Protein AF-A0A7Y6CEG2-F1 (afdb_monomer_lite)

Foldseek 3Di:
DVPVVVVVVVLPVLVVPPDQQSVADDPDVVPGDDDPQQVPDFQQDWDDDPNDIDGHDDDPGDPPDDPVRVVVVVD

Radius of gyration: 17.82 Å; chains: 1; bounding box: 46×33×37 Å

Structure (mmCIF, N/CA/C/O backbone):
data_AF-A0A7Y6CEG2-F1
#
_entry.id   AF-A0A7Y6CEG2-F1
#
loop_
_atom_site.group_PDB
_atom_site.id
_atom_site.type_symbol
_atom_site.label_atom_id
_atom_site.label_alt_id
_atom_site.label_comp_id
_atom_site.label_asym_id
_atom_site.label_entity_id
_atom_site.label_seq_id
_atom_site.pdbx_PDB_ins_code
_atom_site.Cartn_x
_atom_site.Cartn_y
_atom_site.Cartn_z
_atom_site.occupancy
_atom_site.B_iso_or_equiv
_atom_site.auth_seq_id
_atom_site.auth_comp_id
_atom_site.auth_asym_id
_atom_site.auth_atom_id
_atom_site.pdbx_PDB_model_num
ATOM 1 N N . MET A 1 1 ? 35.154 -0.833 -13.481 1.00 55.38 1 MET A N 1
ATOM 2 C CA . MET A 1 1 ? 34.301 -0.786 -12.263 1.00 55.38 1 MET A CA 1
ATOM 3 C C . MET A 1 1 ? 33.409 0.461 -12.126 1.00 55.38 1 MET A C 1
ATOM 5 O O . MET A 1 1 ? 32.379 0.357 -11.474 1.00 55.38 1 MET A O 1
ATOM 9 N N . PHE A 1 2 ? 33.705 1.609 -12.754 1.00 58.00 2 PHE A N 1
ATOM 10 C CA . PHE A 1 2 ? 32.955 2.869 -12.550 1.00 58.00 2 PHE A CA 1
ATOM 11 C C . PHE A 1 2 ? 31.541 2.950 -13.173 1.00 58.00 2 PHE A C 1
ATOM 13 O O . PHE A 1 2 ? 30.709 3.737 -12.724 1.00 58.00 2 PHE A O 1
ATOM 20 N N . GLY A 1 3 ? 31.222 2.125 -14.177 1.00 59.69 3 GLY A N 1
ATOM 21 C CA . GLY A 1 3 ? 29.931 2.191 -14.884 1.00 59.69 3 GLY A CA 1
ATOM 22 C C . GLY A 1 3 ? 28.712 1.766 -14.049 1.00 59.69 3 GLY A C 1
ATOM 23 O O . GLY A 1 3 ? 27.652 2.383 -14.152 1.00 59.69 3 GLY A O 1
ATOM 24 N N . ARG A 1 4 ? 28.855 0.754 -13.175 1.00 60.69 4 ARG A N 1
ATOM 25 C CA . ARG A 1 4 ? 27.753 0.275 -12.310 1.00 60.69 4 ARG A CA 1
ATOM 26 C C . ARG A 1 4 ? 27.368 1.306 -11.248 1.00 60.69 4 ARG A C 1
ATOM 28 O O . ARG A 1 4 ? 26.186 1.486 -10.977 1.00 60.69 4 ARG A O 1
ATOM 35 N N . TRP A 1 5 ? 28.346 2.017 -10.688 1.00 61.72 5 TRP A N 1
ATOM 36 C CA . TRP 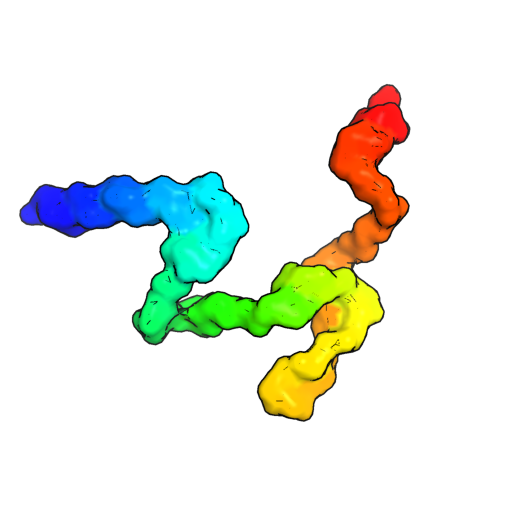A 1 5 ? 28.097 3.062 -9.692 1.00 61.72 5 TRP A CA 1
ATOM 37 C C . TRP A 1 5 ? 27.368 4.267 -10.297 1.00 61.72 5 TRP A C 1
ATOM 39 O O . TRP A 1 5 ? 26.388 4.750 -9.734 1.00 61.72 5 TRP A O 1
ATOM 49 N N . ARG A 1 6 ? 27.770 4.686 -11.502 1.00 62.41 6 ARG A N 1
ATOM 50 C CA . ARG A 1 6 ? 27.144 5.811 -12.206 1.00 62.41 6 ARG A CA 1
ATOM 51 C C . ARG A 1 6 ? 25.700 5.512 -12.634 1.00 62.41 6 ARG A C 1
ATOM 53 O O . ARG A 1 6 ? 24.855 6.396 -12.555 1.00 62.41 6 ARG A O 1
ATOM 60 N N . LYS A 1 7 ? 25.387 4.264 -13.014 1.00 62.16 7 LYS A N 1
ATOM 61 C CA . LYS A 1 7 ? 23.995 3.817 -13.233 1.00 62.16 7 LYS A CA 1
ATOM 62 C C . LYS A 1 7 ? 23.174 3.828 -11.936 1.00 62.16 7 LYS A C 1
ATOM 64 O O . LYS A 1 7 ? 22.040 4.286 -11.947 1.00 62.16 7 LYS A O 1
ATOM 69 N N . LYS A 1 8 ? 23.758 3.400 -10.810 1.00 61.62 8 LYS A N 1
ATOM 70 C CA . LYS A 1 8 ? 23.090 3.401 -9.494 1.00 61.62 8 LYS A CA 1
ATOM 71 C C . LYS A 1 8 ? 22.748 4.815 -8.995 1.00 61.62 8 LYS A C 1
ATOM 73 O O . LYS A 1 8 ? 21.734 4.984 -8.332 1.00 61.62 8 LYS A O 1
ATOM 78 N N . GLN A 1 9 ? 23.575 5.813 -9.313 1.00 62.81 9 GLN A N 1
ATOM 79 C CA . GLN A 1 9 ? 23.321 7.226 -8.994 1.00 62.81 9 GLN A CA 1
ATOM 80 C C . GLN A 1 9 ? 22.108 7.789 -9.752 1.00 62.81 9 GLN A C 1
ATOM 82 O O . GLN A 1 9 ? 21.301 8.488 -9.150 1.00 62.81 9 GLN A O 1
ATOM 87 N N . LYS A 1 10 ? 21.944 7.450 -11.039 1.00 64.38 10 LYS A N 1
ATOM 88 C CA . LYS A 1 10 ? 20.840 7.965 -11.870 1.00 64.38 10 LYS A CA 1
ATOM 89 C C . LYS A 1 10 ? 19.458 7.562 -11.343 1.00 64.38 10 LYS A C 1
ATOM 91 O O . LYS A 1 10 ? 18.598 8.417 -11.225 1.00 64.38 10 LYS A O 1
ATOM 96 N N . HIS A 1 11 ? 19.296 6.308 -10.925 1.00 70.25 11 HIS A N 1
ATOM 97 C CA . HIS A 1 11 ? 18.031 5.784 -10.381 1.00 70.25 11 HIS A CA 1
ATOM 98 C C . HIS A 1 11 ? 17.858 6.016 -8.872 1.00 70.25 11 HIS A C 1
ATOM 100 O O . HIS A 1 11 ? 17.012 5.410 -8.218 1.00 70.25 11 HIS A O 1
ATOM 106 N N . ARG A 1 12 ? 18.714 6.842 -8.253 1.00 66.31 12 ARG A N 1
ATOM 107 C CA . ARG A 1 12 ? 18.576 7.177 -6.829 1.00 66.31 12 ARG A CA 1
ATOM 108 C C . ARG A 1 12 ? 17.424 8.153 -6.590 1.00 66.31 12 ARG A C 1
ATOM 110 O O . ARG A 1 12 ? 16.854 8.133 -5.503 1.00 66.31 12 ARG A O 1
ATOM 117 N N . ALA A 1 13 ? 17.118 8.997 -7.574 1.00 66.81 13 ALA A N 1
ATOM 118 C CA . ALA A 1 13 ? 15.998 9.928 -7.513 1.00 66.81 13 ALA A CA 1
ATOM 119 C C . ALA A 1 13 ? 14.658 9.183 -7.480 1.00 66.81 13 ALA A C 1
ATOM 121 O O . ALA A 1 13 ? 13.792 9.544 -6.694 1.00 66.81 13 ALA A O 1
ATOM 122 N N . ASP A 1 14 ? 14.530 8.100 -8.246 1.00 72.94 14 ASP A N 1
ATOM 123 C CA . ASP A 1 14 ? 13.320 7.266 -8.322 1.00 72.94 14 ASP A CA 1
ATOM 124 C C . ASP A 1 14 ? 12.913 6.725 -6.933 1.00 72.94 14 ASP A C 1
ATOM 126 O O . ASP A 1 14 ? 11.743 6.659 -6.586 1.00 72.94 14 ASP A O 1
ATOM 130 N N . LYS A 1 15 ? 13.893 6.470 -6.055 1.00 74.38 15 LYS A N 1
ATOM 131 C CA . LYS A 1 15 ? 13.680 6.018 -4.662 1.00 74.38 15 LYS A CA 1
ATOM 132 C C . LYS A 1 15 ? 13.157 7.075 -3.700 1.00 74.38 15 LYS A C 1
ATOM 134 O O . LYS A 1 15 ? 12.827 6.732 -2.571 1.00 74.38 15 LYS A O 1
ATOM 139 N N . GLN A 1 16 ? 13.167 8.340 -4.100 1.00 78.69 16 GLN A N 1
ATOM 140 C CA . GLN A 1 16 ? 12.816 9.471 -3.239 1.00 78.69 16 GLN A CA 1
ATOM 141 C C . GLN A 1 16 ? 11.521 10.165 -3.669 1.00 78.69 16 GLN A C 1
ATOM 143 O O . GLN A 1 16 ? 11.080 11.074 -2.980 1.00 78.69 16 GLN A O 1
ATOM 148 N N . GLN A 1 17 ? 10.914 9.753 -4.784 1.00 77.12 17 GLN A N 1
ATOM 149 C CA . GLN A 1 17 ? 9.741 10.421 -5.356 1.00 77.12 17 GLN A CA 1
ATOM 150 C C . GLN A 1 17 ? 8.408 9.961 -4.756 1.00 77.12 17 GLN A C 1
ATOM 152 O O . GLN A 1 17 ? 7.376 10.536 -5.073 1.00 77.12 17 GLN A O 1
ATOM 157 N N . GLY A 1 18 ? 8.412 8.938 -3.897 1.00 81.00 18 GLY A N 1
ATOM 158 C CA . GLY A 1 18 ? 7.188 8.395 -3.299 1.00 81.00 18 GLY A CA 1
ATOM 159 C C . GLY A 1 18 ? 6.302 7.614 -4.274 1.00 81.00 18 GLY A C 1
ATOM 160 O O . GLY A 1 18 ? 5.325 7.021 -3.836 1.00 81.00 18 GLY A O 1
ATOM 161 N N . ASP A 1 19 ? 6.657 7.563 -5.560 1.00 87.62 19 ASP A N 1
ATOM 162 C CA . ASP A 1 19 ? 6.004 6.727 -6.560 1.00 87.62 19 ASP A CA 1
ATOM 163 C C . ASP A 1 19 ? 6.605 5.309 -6.533 1.00 87.62 19 ASP A C 1
ATOM 165 O O . ASP A 1 19 ? 7.767 5.116 -6.911 1.00 87.62 19 ASP A O 1
ATOM 169 N N . PRO A 1 20 ? 5.849 4.295 -6.081 1.00 87.50 20 PRO A N 1
ATOM 170 C CA . PRO A 1 20 ? 6.353 2.934 -6.002 1.00 87.50 20 PRO A CA 1
ATOM 171 C C . PRO A 1 20 ? 6.512 2.279 -7.384 1.00 87.50 20 PRO A C 1
ATOM 173 O O . PRO A 1 20 ? 7.320 1.359 -7.509 1.00 87.50 20 PRO A O 1
ATOM 176 N N . SER A 1 21 ? 5.820 2.761 -8.425 1.00 88.25 21 SER A N 1
ATOM 177 C CA . SER A 1 21 ? 5.954 2.234 -9.793 1.00 88.25 21 SER A CA 1
ATOM 178 C C . SER A 1 21 ? 7.323 2.551 -10.401 1.00 88.25 21 SER A C 1
ATOM 180 O O . SER A 1 21 ? 7.907 1.726 -11.101 1.00 88.25 21 SER A O 1
ATOM 182 N N . ALA A 1 22 ? 7.932 3.676 -10.015 1.00 88.38 22 ALA A N 1
ATOM 183 C CA . ALA A 1 22 ? 9.294 4.035 -10.411 1.00 88.38 22 ALA A CA 1
ATOM 184 C C . ALA A 1 22 ? 10.364 3.046 -9.894 1.00 88.38 22 ALA A C 1
ATOM 186 O O . ALA A 1 22 ? 11.517 3.074 -10.334 1.00 88.38 22 ALA A O 1
ATOM 187 N N . LEU A 1 23 ? 10.002 2.174 -8.944 1.00 85.44 23 LE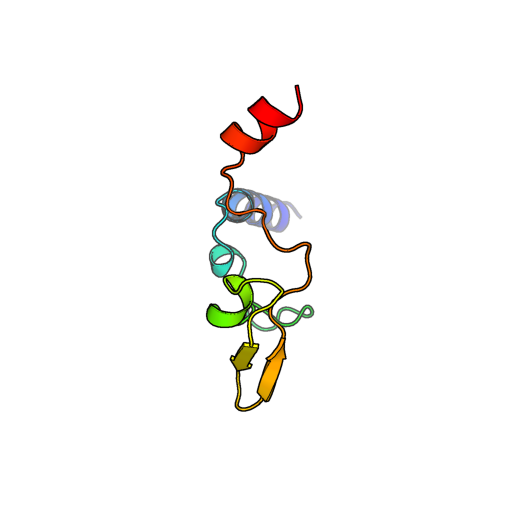U A N 1
ATOM 188 C CA . LEU A 1 23 ? 10.872 1.142 -8.379 1.00 85.44 23 LEU A CA 1
ATOM 189 C C . LEU A 1 23 ? 10.656 -0.243 -8.980 1.00 85.44 23 LEU A C 1
ATOM 191 O O . LEU A 1 23 ? 11.381 -1.172 -8.608 1.00 85.44 23 LEU A O 1
ATOM 195 N N . GLU A 1 24 ? 9.685 -0.383 -9.877 1.00 87.12 24 GLU A N 1
ATOM 196 C CA . GLU A 1 24 ? 9.328 -1.659 -10.464 1.00 87.12 24 GLU A CA 1
ATOM 197 C C . GLU A 1 24 ? 10.478 -2.231 -11.299 1.00 87.12 24 GLU A C 1
ATOM 199 O O . GLU A 1 24 ? 11.212 -1.535 -12.010 1.00 87.12 24 GLU A O 1
ATOM 204 N N . ARG A 1 25 ? 10.671 -3.543 -11.169 1.00 86.31 25 ARG A N 1
ATOM 205 C CA . ARG A 1 25 ? 11.712 -4.270 -11.877 1.00 86.31 25 ARG A CA 1
ATOM 206 C C . ARG A 1 25 ? 11.207 -5.645 -12.273 1.00 86.31 25 ARG A C 1
ATOM 208 O O . ARG A 1 25 ? 10.788 -6.427 -11.425 1.00 86.31 25 ARG A O 1
ATOM 215 N N . GLU A 1 26 ? 11.375 -5.967 -13.551 1.00 87.31 26 GLU A N 1
ATOM 216 C CA . GLU A 1 26 ? 11.122 -7.307 -14.069 1.00 87.31 26 GLU A CA 1
ATOM 217 C C . GLU A 1 26 ? 11.960 -8.354 -13.312 1.00 87.31 26 GLU A C 1
ATOM 219 O O . GLU A 1 26 ? 13.185 -8.221 -13.171 1.00 87.31 26 GLU A O 1
ATOM 224 N N . GLY A 1 27 ? 11.280 -9.381 -12.793 1.00 88.06 27 GLY A N 1
ATOM 225 C CA . GLY A 1 27 ? 11.894 -10.448 -12.004 1.00 88.06 27 GLY A CA 1
ATOM 226 C C . GLY A 1 27 ? 12.445 -9.992 -10.649 1.00 88.06 27 GLY A C 1
ATOM 227 O O . GLY A 1 27 ? 13.464 -10.528 -10.207 1.00 88.06 27 GLY A O 1
ATOM 228 N N . ASP A 1 28 ? 11.841 -8.985 -9.998 1.00 89.44 28 ASP A N 1
ATOM 229 C CA . ASP A 1 28 ? 12.239 -8.608 -8.637 1.00 89.44 28 ASP A CA 1
ATOM 230 C C . ASP A 1 28 ? 12.053 -9.811 -7.689 1.00 89.44 28 ASP A C 1
ATOM 232 O O . ASP A 1 28 ? 10.926 -10.278 -7.512 1.00 89.44 28 ASP A O 1
ATOM 236 N N . PRO A 1 29 ? 13.124 -10.310 -7.037 1.00 89.69 29 PRO A N 1
ATOM 237 C CA . PRO A 1 29 ? 13.045 -11.470 -6.145 1.00 89.69 29 PRO A CA 1
ATOM 238 C C . PRO A 1 29 ? 12.152 -11.245 -4.916 1.00 89.69 29 PRO A C 1
ATOM 240 O O . PRO A 1 29 ? 11.923 -12.178 -4.153 1.00 89.69 29 PRO A O 1
ATOM 243 N N . ARG A 1 30 ? 11.679 -10.014 -4.693 1.00 86.25 30 ARG A N 1
ATOM 244 C CA . ARG A 1 30 ? 10.755 -9.644 -3.617 1.00 86.25 30 ARG A CA 1
ATOM 245 C C . ARG A 1 30 ? 9.281 -9.707 -4.029 1.00 86.25 30 ARG A C 1
ATOM 247 O O . ARG A 1 30 ? 8.440 -9.430 -3.185 1.00 86.25 30 ARG A O 1
ATOM 254 N N . GLY A 1 31 ? 8.974 -10.056 -5.281 1.00 86.25 31 GLY A N 1
ATOM 255 C CA . GLY A 1 31 ? 7.592 -10.211 -5.753 1.00 86.25 31 GLY A CA 1
ATOM 256 C C . GLY A 1 31 ? 6.987 -8.978 -6.430 1.00 86.25 31 GLY A C 1
ATOM 257 O O . GLY A 1 31 ? 5.775 -8.913 -6.568 1.00 86.25 31 GLY A O 1
ATOM 258 N N . GLY A 1 32 ? 7.807 -8.021 -6.879 1.00 89.94 3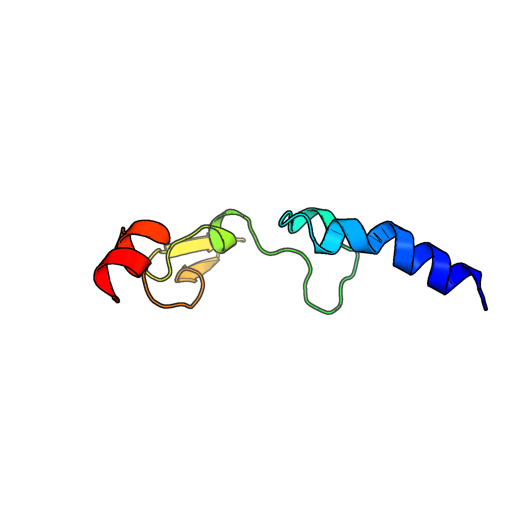2 GLY A N 1
ATOM 259 C CA . GLY A 1 32 ? 7.335 -6.876 -7.668 1.00 89.94 32 GLY A CA 1
ATOM 260 C C . GLY A 1 32 ? 6.506 -5.855 -6.880 1.00 89.94 32 GLY A C 1
ATOM 261 O O . GLY A 1 32 ? 6.665 -5.710 -5.665 1.00 89.94 32 GLY A O 1
ATOM 262 N N . LEU A 1 33 ? 5.684 -5.090 -7.602 1.00 91.50 33 LEU A N 1
ATOM 263 C CA . LEU A 1 33 ? 4.762 -4.111 -7.032 1.00 91.50 33 LEU A CA 1
ATOM 264 C C . LEU A 1 33 ? 3.435 -4.794 -6.682 1.00 91.50 33 LEU A C 1
ATOM 266 O O . LEU A 1 33 ? 2.886 -5.533 -7.489 1.00 91.50 33 LEU A O 1
ATOM 270 N N . GLN A 1 34 ? 2.919 -4.529 -5.483 1.00 91.00 34 GLN A N 1
ATOM 271 C CA . GLN A 1 34 ? 1.618 -5.046 -5.055 1.00 91.00 34 GLN A CA 1
ATOM 272 C C . GLN A 1 34 ? 0.463 -4.365 -5.804 1.00 91.00 34 GLN A C 1
ATOM 274 O O . GLN A 1 34 ? 0.585 -3.200 -6.205 1.00 91.00 34 GLN A O 1
ATOM 279 N N . ASP A 1 35 ? -0.678 -5.051 -5.902 1.00 91.94 35 ASP A N 1
ATOM 280 C CA . ASP A 1 35 ? -1.917 -4.500 -6.455 1.00 91.94 35 ASP A CA 1
ATOM 281 C C . ASP A 1 35 ? -2.268 -3.142 -5.849 1.00 91.94 35 ASP A C 1
ATOM 283 O O . ASP A 1 35 ? -2.174 -2.928 -4.639 1.00 91.94 35 ASP A O 1
ATOM 287 N N . GLU A 1 36 ? -2.688 -2.207 -6.700 1.00 93.31 36 GLU A N 1
ATOM 288 C CA . GLU A 1 36 ? -3.033 -0.849 -6.276 1.00 93.31 36 GLU A CA 1
ATOM 289 C C . GLU A 1 36 ? -4.156 -0.846 -5.238 1.00 93.31 36 GLU A C 1
ATOM 291 O O . GLU A 1 36 ? -3.997 -0.221 -4.193 1.00 93.31 36 GLU A O 1
ATOM 296 N N . ALA A 1 37 ? -5.212 -1.633 -5.472 1.00 93.69 37 ALA A N 1
ATOM 297 C CA . ALA A 1 37 ? -6.338 -1.761 -4.552 1.00 93.69 37 ALA A CA 1
ATOM 298 C C . ALA A 1 37 ? -5.900 -2.217 -3.153 1.00 93.69 37 ALA A C 1
ATOM 300 O O . ALA A 1 37 ? -6.377 -1.686 -2.158 1.00 93.69 37 ALA A O 1
ATOM 301 N N . TYR A 1 38 ? -4.950 -3.153 -3.063 1.00 94.12 38 TYR A N 1
ATOM 302 C CA . TYR A 1 38 ? -4.416 -3.597 -1.776 1.00 94.12 38 TYR A CA 1
ATOM 303 C C . TYR A 1 38 ? -3.502 -2.545 -1.138 1.00 94.12 38 TYR A C 1
ATOM 305 O O . TYR A 1 38 ? -3.535 -2.356 0.070 1.00 94.12 38 TYR A O 1
ATOM 313 N N . ARG A 1 39 ? -2.687 -1.830 -1.925 1.00 91.88 39 ARG A N 1
ATOM 314 C CA . ARG A 1 39 ? -1.761 -0.808 -1.400 1.00 91.88 39 ARG A CA 1
ATOM 315 C C . ARG A 1 39 ? -2.466 0.395 -0.784 1.00 91.88 39 ARG A C 1
ATOM 317 O O . ARG A 1 39 ? -1.890 1.028 0.097 1.00 91.88 39 ARG A O 1
ATOM 324 N N . THR A 1 40 ? -3.646 0.741 -1.287 1.00 91.50 40 THR A N 1
ATOM 325 C CA . THR A 1 40 ? -4.398 1.926 -0.855 1.00 91.50 40 THR A CA 1
ATOM 326 C C . THR A 1 40 ? -5.564 1.609 0.073 1.00 91.50 40 THR A C 1
ATOM 328 O O . THR A 1 40 ? -6.204 2.544 0.541 1.00 91.50 40 THR A O 1
ATOM 331 N N . ALA A 1 41 ? -5.864 0.332 0.307 1.00 94.00 41 ALA A N 1
ATOM 332 C CA . ALA A 1 41 ? -6.948 -0.075 1.192 1.00 94.00 41 ALA A CA 1
ATOM 333 C C . ALA A 1 41 ? -6.636 0.217 2.665 1.00 94.00 41 ALA A C 1
ATOM 335 O O . ALA A 1 41 ? -5.478 0.206 3.095 1.00 94.00 41 ALA A O 1
ATOM 336 N N . GLU A 1 42 ? -7.687 0.414 3.452 1.00 92.25 42 GLU A N 1
ATOM 337 C CA . GLU A 1 42 ? -7.580 0.514 4.906 1.00 92.25 42 GLU A CA 1
ATOM 338 C C . GLU A 1 42 ? -7.312 -0.863 5.539 1.00 92.25 42 GLU A C 1
ATOM 340 O O . GLU A 1 42 ? -7.769 -1.887 5.021 1.00 92.25 42 GLU A O 1
ATOM 345 N N . PRO A 1 43 ? -6.654 -0.936 6.713 1.00 92.56 43 PRO A N 1
ATOM 346 C CA . PRO A 1 43 ? -6.354 -2.215 7.364 1.00 92.56 43 PRO A CA 1
ATOM 347 C C . PRO A 1 43 ? -7.579 -3.085 7.680 1.00 92.56 43 PRO A C 1
ATOM 349 O O . PRO A 1 43 ? -7.457 -4.300 7.828 1.00 92.56 43 PRO A O 1
ATOM 352 N N . THR A 1 44 ? -8.761 -2.476 7.810 1.00 92.06 44 THR A N 1
ATOM 353 C CA . THR A 1 44 ? -10.023 -3.175 8.101 1.00 92.06 44 THR A CA 1
ATOM 354 C C . THR A 1 44 ? -10.861 -3.481 6.862 1.00 92.06 44 THR A C 1
ATOM 356 O O . THR A 1 44 ? -11.923 -4.088 6.994 1.00 92.06 44 THR A O 1
ATOM 359 N N . GLU A 1 45 ? -10.436 -3.052 5.675 1.00 93.50 45 GLU A N 1
ATOM 360 C CA . GLU A 1 45 ? -11.163 -3.323 4.435 1.00 93.50 45 GLU A CA 1
ATOM 361 C C . GLU A 1 45 ? -10.953 -4.762 3.948 1.00 93.50 45 GLU A C 1
ATOM 363 O O . GLU A 1 45 ? -10.003 -5.443 4.332 1.00 93.50 45 GLU A O 1
ATOM 368 N N . LEU A 1 46 ? -11.868 -5.239 3.102 1.00 95.69 46 LEU A N 1
ATOM 369 C CA . LEU A 1 46 ? -11.697 -6.473 2.339 1.00 95.69 46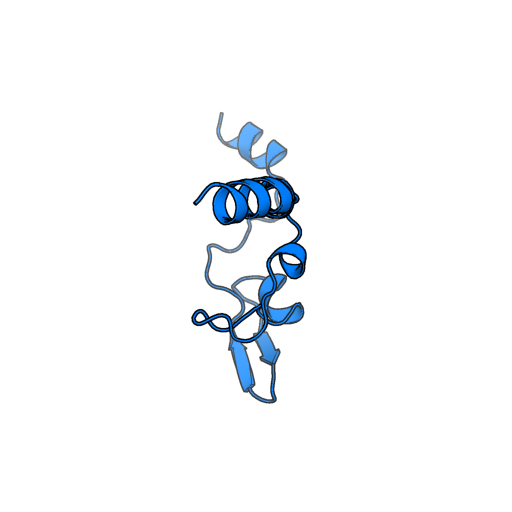 LEU A CA 1
ATOM 370 C C . LEU A 1 46 ? -11.320 -6.108 0.905 1.00 95.69 46 LEU A C 1
ATOM 372 O O . LEU A 1 46 ? -12.011 -5.317 0.266 1.00 95.69 46 LEU A O 1
ATOM 376 N N . VAL A 1 47 ? -10.248 -6.713 0.404 1.00 96.44 47 VAL A N 1
ATOM 377 C CA . VAL A 1 47 ? -9.715 -6.490 -0.941 1.00 96.44 47 VAL A CA 1
ATOM 378 C C . VAL A 1 47 ? -9.724 -7.809 -1.696 1.00 96.44 47 VAL A C 1
ATOM 380 O O . VAL A 1 47 ? -9.334 -8.839 -1.151 1.00 96.44 47 VAL A O 1
ATOM 383 N N . GLU A 1 48 ? -10.143 -7.789 -2.955 1.00 96.06 48 GLU A N 1
ATOM 384 C CA . GLU A 1 48 ? -10.035 -8.937 -3.851 1.00 96.06 48 GLU A CA 1
ATOM 385 C C . GLU A 1 48 ? -8.925 -8.682 -4.872 1.00 96.06 48 GLU A C 1
ATOM 387 O O . GLU A 1 48 ? -8.935 -7.665 -5.566 1.00 96.06 48 GLU A O 1
ATOM 392 N N . ALA A 1 49 ? -7.970 -9.604 -4.963 1.00 92.88 49 ALA A N 1
ATOM 393 C CA . ALA A 1 49 ? -6.924 -9.587 -5.977 1.00 92.88 49 ALA A CA 1
ATOM 394 C C . ALA A 1 49 ? -6.708 -11.009 -6.493 1.00 92.88 49 ALA A C 1
ATOM 396 O O . ALA A 1 49 ? -6.722 -11.962 -5.718 1.00 92.88 49 ALA A O 1
ATOM 397 N N . GLU A 1 50 ? -6.565 -11.157 -7.811 1.00 91.31 50 GLU A N 1
ATOM 398 C CA . GLU A 1 50 ? -6.362 -12.460 -8.467 1.00 91.31 50 GLU A CA 1
ATOM 399 C C . GLU A 1 50 ? -7.410 -13.534 -8.080 1.00 91.31 50 GLU A C 1
ATOM 401 O O . GLU A 1 50 ? -7.124 -14.730 -8.053 1.00 91.31 50 GLU A O 1
ATOM 406 N N . GLY A 1 51 ? -8.646 -13.114 -7.775 1.00 94.94 51 GLY A N 1
ATOM 407 C CA . GLY A 1 51 ? -9.735 -14.001 -7.339 1.00 94.94 51 GLY A CA 1
ATOM 408 C C . GLY A 1 51 ? -9.626 -14.481 -5.886 1.00 94.94 51 GLY A C 1
ATOM 409 O O . GLY A 1 51 ? -10.339 -15.403 -5.484 1.00 94.94 51 GLY A O 1
ATOM 410 N N . VAL A 1 52 ? -8.738 -13.879 -5.093 1.00 95.12 52 VAL A N 1
ATOM 411 C CA . VAL A 1 52 ? -8.556 -14.156 -3.667 1.00 95.12 52 VAL A CA 1
ATOM 412 C C . VAL A 1 52 ? -8.990 -12.942 -2.855 1.00 95.12 52 VAL A C 1
ATOM 414 O O . VAL A 1 52 ? -8.457 -11.845 -3.016 1.00 95.12 52 VAL A O 1
ATOM 417 N N . ALA A 1 53 ? -9.939 -13.150 -1.943 1.00 96.62 53 ALA A N 1
ATOM 418 C CA . ALA A 1 53 ? -10.320 -12.148 -0.956 1.00 96.62 53 ALA A CA 1
ATOM 419 C C . ALA A 1 53 ? -9.330 -12.148 0.221 1.00 96.62 53 ALA A C 1
ATOM 421 O O . ALA A 1 53 ? -9.049 -13.192 0.814 1.00 96.62 53 ALA A O 1
ATOM 422 N N . MET A 1 54 ? -8.827 -10.969 0.571 1.00 95.88 54 MET A N 1
ATOM 423 C CA . MET A 1 54 ? -7.855 -10.720 1.633 1.00 95.88 54 MET A CA 1
ATOM 424 C C . MET A 1 54 ? -8.340 -9.571 2.523 1.00 95.88 54 MET A C 1
ATOM 426 O O . MET A 1 54 ? -9.094 -8.706 2.078 1.00 95.88 54 MET A O 1
ATOM 430 N N . SER A 1 55 ? -7.902 -9.538 3.783 1.00 94.69 55 SER A N 1
ATOM 431 C CA . SER A 1 55 ? -7.969 -8.294 4.559 1.00 94.69 55 SER A CA 1
ATOM 432 C C . SER A 1 55 ? -7.067 -7.243 3.919 1.00 94.69 55 SER A C 1
ATOM 434 O O . SER A 1 55 ? -6.104 -7.602 3.243 1.00 94.69 55 SER A O 1
ATOM 436 N N . GLY A 1 56 ? -7.330 -5.969 4.176 1.00 93.44 56 GLY A N 1
ATOM 437 C CA . GLY A 1 56 ? -6.464 -4.875 3.771 1.00 93.44 56 GLY A CA 1
ATOM 438 C C . GLY A 1 56 ? -5.051 -4.970 4.363 1.00 93.44 56 GLY A C 1
ATOM 439 O O . GLY A 1 56 ? -4.745 -5.853 5.179 1.00 93.44 56 GLY A O 1
ATOM 440 N N . PRO A 1 57 ? -4.156 -4.067 3.937 1.00 94.06 57 PRO A N 1
ATOM 441 C CA . PRO A 1 57 ? -2.764 -4.074 4.345 1.00 94.06 57 PRO A CA 1
ATOM 442 C C . PRO A 1 57 ? -2.637 -3.891 5.859 1.00 94.06 57 PRO A C 1
ATOM 444 O O . PRO A 1 57 ? -3.307 -3.067 6.475 1.00 94.06 57 PRO A O 1
ATOM 447 N N . GLY A 1 58 ? -1.745 -4.669 6.473 1.00 90.69 58 GLY A N 1
ATOM 448 C CA . GLY A 1 58 ? -1.533 -4.620 7.916 1.00 90.69 58 GLY A CA 1
ATOM 449 C C . GLY A 1 58 ? -1.092 -3.234 8.401 1.00 90.69 58 GLY A C 1
ATOM 450 O O . GLY A 1 58 ? -0.246 -2.583 7.791 1.00 90.69 58 GLY A O 1
ATOM 451 N N . GLY A 1 59 ? -1.632 -2.814 9.542 1.00 86.88 59 GLY A N 1
ATOM 452 C CA . GLY A 1 59 ? -1.349 -1.525 10.161 1.00 86.88 59 GLY A CA 1
ATOM 453 C C . GLY A 1 59 ? -2.400 -1.180 11.209 1.00 86.88 59 GLY A C 1
ATOM 454 O O . GLY A 1 59 ? -3.395 -1.888 11.362 1.00 86.88 59 GLY A O 1
ATOM 455 N N . THR A 1 60 ? -2.179 -0.093 11.942 1.00 86.00 60 THR A N 1
ATOM 456 C CA . THR A 1 60 ? -3.226 0.473 12.798 1.00 86.00 60 THR A CA 1
ATOM 457 C C . THR A 1 60 ? -4.215 1.232 11.911 1.00 86.00 60 THR A C 1
ATOM 459 O O . THR A 1 60 ? -3.756 2.046 11.098 1.00 86.00 60 THR A O 1
ATOM 462 N N . PRO A 1 61 ? -5.535 1.000 12.050 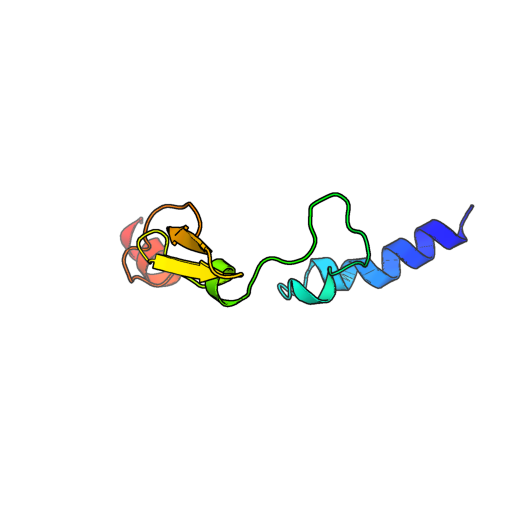1.00 83.94 61 PRO A N 1
ATOM 463 C CA . PRO A 1 61 ? -6.546 1.828 11.398 1.00 83.94 61 PRO A CA 1
ATOM 464 C C . PRO A 1 61 ? -6.280 3.310 11.669 1.00 83.94 61 PRO A C 1
ATOM 466 O O . PRO A 1 61 ? -5.925 3.676 12.790 1.00 83.94 61 PRO A O 1
ATOM 469 N N . GLN A 1 62 ? -6.384 4.157 10.647 1.00 76.88 62 GLN A N 1
ATOM 470 C CA . GLN A 1 62 ? -6.138 5.585 10.829 1.00 76.88 62 GLN A CA 1
ATOM 471 C C . GLN A 1 62 ? -7.351 6.243 11.497 1.00 76.88 62 GLN A C 1
ATOM 473 O O . GLN A 1 62 ? -8.485 6.030 11.078 1.00 76.88 62 GLN A O 1
ATOM 478 N N . ASP A 1 63 ? -7.119 7.097 12.497 1.00 80.06 63 ASP A N 1
ATOM 479 C CA . ASP A 1 63 ? -8.178 7.762 13.280 1.00 80.06 63 ASP A CA 1
ATOM 480 C C . ASP A 1 63 ? -8.940 8.866 12.508 1.00 80.06 63 ASP A C 1
ATOM 482 O O . ASP A 1 63 ? -9.486 9.791 13.104 1.00 80.06 63 ASP A O 1
ATOM 486 N N . GLY A 1 64 ? -8.933 8.834 11.169 1.00 82.94 64 GLY A N 1
ATOM 487 C CA . GLY A 1 64 ? -9.584 9.827 10.304 1.00 82.94 64 GLY A CA 1
ATOM 488 C C . GLY A 1 64 ? -9.007 11.247 10.386 1.00 82.94 64 GLY A C 1
ATOM 489 O O . GLY A 1 64 ? -9.522 12.148 9.732 1.00 82.94 64 GLY A O 1
ATOM 490 N N . THR A 1 65 ? -7.948 11.452 11.172 1.00 87.44 65 THR A N 1
ATOM 491 C CA . THR A 1 65 ? -7.266 12.738 11.343 1.00 87.44 65 THR A CA 1
ATOM 492 C C . THR A 1 65 ? -6.069 12.856 10.418 1.00 87.44 65 THR A C 1
ATOM 494 O O . THR A 1 65 ? -5.324 11.897 10.178 1.00 87.44 65 THR A O 1
ATOM 497 N N . THR A 1 66 ? -5.856 14.067 9.922 1.00 86.44 66 THR A N 1
ATOM 498 C CA . THR A 1 66 ? -4.656 14.407 9.166 1.00 86.44 66 THR A CA 1
ATOM 499 C C . THR A 1 66 ? -3.410 14.344 10.062 1.00 86.44 66 THR A C 1
ATOM 501 O O . THR A 1 66 ? -3.500 14.472 11.288 1.00 86.44 66 THR A O 1
ATOM 504 N N . PRO A 1 67 ? -2.208 14.176 9.479 1.00 84.56 67 PRO A N 1
ATOM 505 C CA . PRO A 1 67 ? -0.966 14.185 10.250 1.00 84.56 67 PRO A CA 1
ATOM 506 C C . PRO A 1 67 ? -0.747 15.462 11.073 1.00 84.56 67 PRO A C 1
ATOM 508 O O . PRO A 1 67 ? -0.153 15.393 12.150 1.00 84.56 67 PRO A O 1
ATOM 511 N N . ASP A 1 68 ? -1.207 16.615 10.577 1.00 89.19 68 ASP A N 1
ATOM 512 C CA . ASP A 1 68 ? -1.073 17.892 11.281 1.00 89.19 68 ASP A CA 1
ATOM 513 C C . ASP A 1 68 ? -2.048 17.988 12.463 1.00 89.19 68 ASP A C 1
ATOM 515 O O . ASP A 1 68 ? -1.607 18.299 13.568 1.00 89.19 68 ASP A O 1
ATOM 519 N N . GLU A 1 69 ? -3.318 17.603 12.288 1.00 90.62 69 GLU A N 1
ATOM 520 C CA . GLU A 1 69 ? -4.303 17.536 13.384 1.00 90.62 69 GLU A CA 1
ATOM 521 C C . GLU A 1 69 ? -3.858 16.577 14.496 1.00 90.62 69 GLU A C 1
ATOM 523 O O . GLU A 1 69 ? -3.951 16.891 15.682 1.00 90.62 69 GLU A O 1
ATOM 528 N N . ARG A 1 70 ? -3.310 15.413 14.128 1.00 86.75 70 ARG A N 1
ATOM 529 C CA . ARG A 1 70 ? -2.771 14.453 15.101 1.00 86.75 70 ARG A CA 1
ATOM 530 C C . ARG A 1 70 ? -1.624 15.056 15.909 1.00 86.75 70 ARG A C 1
ATOM 532 O O . ARG A 1 70 ? -1.592 14.938 17.128 1.00 86.75 70 ARG A O 1
ATOM 539 N N . ARG A 1 71 ? -0.706 15.760 15.237 1.00 89.94 71 ARG A N 1
ATOM 540 C CA . ARG A 1 71 ? 0.419 16.442 15.891 1.00 89.94 71 ARG A CA 1
ATOM 541 C C . ARG A 1 71 ? -0.044 17.553 16.833 1.00 89.94 71 ARG A C 1
ATOM 543 O O . ARG A 1 71 ? 0.646 17.825 17.810 1.00 89.94 71 ARG A O 1
ATOM 550 N N . GLU A 1 72 ? -1.137 18.238 16.517 1.00 92.31 72 GLU A N 1
ATOM 551 C CA . GLU A 1 72 ? -1.721 19.251 17.399 1.00 92.31 72 GLU A CA 1
ATOM 552 C C . GLU A 1 72 ? -2.332 18.629 18.656 1.00 92.31 72 GLU A C 1
ATOM 554 O O . GLU A 1 72 ? -2.113 19.162 19.739 1.00 92.31 72 GLU A O 1
ATOM 559 N N . ASN A 1 73 ? -3.009 17.485 18.530 1.00 86.88 73 ASN A N 1
ATOM 560 C CA . ASN A 1 73 ? -3.611 16.773 19.662 1.00 86.88 73 ASN A CA 1
ATOM 561 C C . ASN A 1 73 ? -2.582 16.121 20.606 1.00 86.88 73 ASN A C 1
ATOM 563 O O . ASN A 1 73 ? -2.848 16.001 21.799 1.00 86.88 73 ASN A O 1
ATOM 567 N N . ASP A 1 74 ? -1.427 15.696 20.082 1.00 87.69 74 ASP A N 1
ATOM 568 C CA 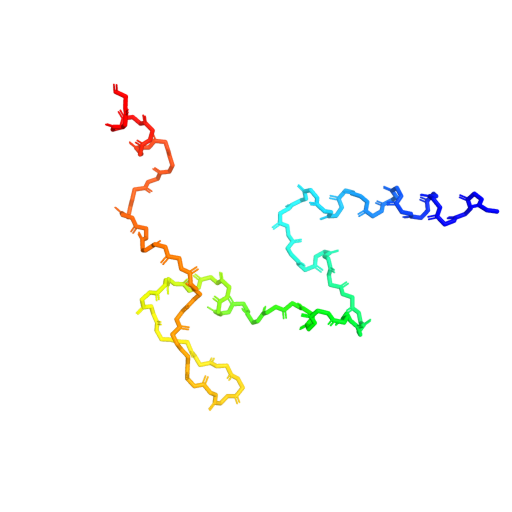. ASP A 1 74 ? -0.369 15.014 20.849 1.00 87.69 74 ASP A CA 1
ATOM 569 C C . ASP A 1 74 ? 0.568 15.968 21.626 1.00 87.69 74 ASP A C 1
ATOM 571 O O . ASP A 1 74 ? 1.482 15.505 22.318 1.00 87.69 74 ASP A O 1
ATOM 575 N N . ARG A 1 75 ? 0.405 17.290 21.482 1.00 82.44 75 ARG A N 1
ATOM 576 C CA . ARG A 1 75 ? 1.205 18.308 22.190 1.00 82.44 75 ARG A CA 1
ATOM 577 C C . ARG A 1 75 ? 0.574 18.734 23.508 1.00 82.44 75 ARG A C 1
ATOM 579 O O . ARG A 1 75 ? 1.365 18.935 24.457 1.00 82.44 75 ARG A O 1
#

Secondary structure (DSSP, 8-state):
-HHHHHHHHHTTTGGGSS-SGGG--TT-TT--PPPHHHHHS-TTSEEEETTEEEEPPSSPPP-S--HHHHHHHT-

pLDDT: mean 84.21, std 11.22, range [55.38, 96.62]

Sequence (75 aa):
MFGRWRKKQKHRADKQQGDPSALEREGDPRGGLQDEAYRTAEPTELVEAEGVAMSGPGGTPQDGTTPDERRENDR